Protein AF-A0A7U9RFG2-F1 (afdb_monomer)

Sequence (106 aa):
MTVNTYWKRFNRVKKEFIRRLYECQNMETQMYAVFLESYRWSTHIGRGTYSNIVAQNANSISEIAVMRGDSSLSSSLPYLNDSRSVEKKVQHTFDSFYKGDIGWEE

Mean predicted aligned error: 10.57 Å

pLDDT: mean 84.14, std 12.17, range [38.91, 97.69]

Nearest PDB structures (foldseek):
  5hxy-assembly5_E  TM=5.347E-01  e=1.274E+00  Thermoplasma acidophilum DSM 1728
  2uxx-assembly1_B  TM=3.636E-01  e=2.061E+00  Homo sapiens
  5l3b-assembly1_B  TM=3.137E-01  e=2.324E+00  Homo sapiens
  2xas-assembly1_B  TM=3.171E-01  e=2.784E+00  Homo sapiens

Solvent-accessible surface area (backbone atoms only — not comparable to full-atom values): 6283 Å² total; per-residue (Å²): 135,56,71,68,60,50,51,54,52,51,50,53,51,53,53,53,52,41,52,52,30,56,68,43,93,49,66,70,48,29,50,48,24,58,58,61,64,76,52,88,81,57,96,55,50,64,58,53,55,51,47,55,54,41,25,74,72,42,92,44,56,65,54,36,13,61,76,69,67,48,96,43,62,75,80,27,55,92,43,56,60,72,62,65,64,57,53,51,52,52,50,50,54,52,49,40,64,72,71,58,74,75,69,81,85,126

Radius of gyration: 21.76 Å; Cα contacts (8 Å, |Δi|>4): 53; chains: 1; bounding box: 64×28×46 Å

Secondary structure (DSSP, 8-state):
--HHHHHHHHHHHHHHHHHHHHHSS-HHHHHHHHHHHHS---TTHHHHHHHHHHHHH-SSHHHHHHHHT-SSGGGGGGG---THHHHHHHHHHHHHHHHT------

Structure (mmCIF, N/CA/C/O backbone):
data_AF-A0A7U9RFG2-F1
#
_entry.id   AF-A0A7U9RFG2-F1
#
loop_
_atom_site.group_PDB
_atom_site.id
_atom_site.type_symbol
_atom_site.label_atom_id
_atom_site.label_alt_id
_atom_site.label_comp_id
_atom_site.label_asym_id
_atom_site.label_entity_id
_atom_site.label_seq_id
_atom_site.pdbx_PDB_ins_code
_atom_site.Cartn_x
_atom_site.Cartn_y
_atom_site.Cartn_z
_atom_site.occupancy
_atom_site.B_iso_or_equiv
_atom_site.auth_seq_id
_atom_site.auth_comp_id
_atom_site.auth_asym_id
_atom_site.auth_atom_id
_atom_site.pdbx_PDB_model_num
ATOM 1 N N . MET A 1 1 ? -14.962 -17.664 -4.293 1.00 59.53 1 MET A N 1
ATOM 2 C CA . MET A 1 1 ? -15.221 -16.791 -3.120 1.00 59.53 1 MET A CA 1
ATOM 3 C C . MET A 1 1 ? -15.811 -15.484 -3.637 1.00 59.53 1 MET A C 1
ATOM 5 O O . MET A 1 1 ? -15.251 -14.944 -4.577 1.00 59.53 1 MET A O 1
ATOM 9 N N . THR A 1 2 ? -16.947 -15.008 -3.122 1.00 83.81 2 THR A N 1
ATOM 10 C CA . THR A 1 2 ? -17.579 -13.776 -3.639 1.00 83.81 2 THR A CA 1
ATOM 11 C C . THR A 1 2 ? -16.918 -12.522 -3.058 1.00 83.81 2 THR A C 1
ATOM 13 O O . THR A 1 2 ? -16.369 -12.563 -1.952 1.00 83.81 2 THR A O 1
ATOM 16 N N . VAL A 1 3 ? -17.008 -11.394 -3.775 1.00 74.44 3 VAL A N 1
ATOM 17 C CA . VAL A 1 3 ? -16.476 -10.086 -3.335 1.00 74.44 3 VAL A CA 1
ATOM 18 C C . VAL A 1 3 ? -17.025 -9.698 -1.958 1.00 74.44 3 VAL A C 1
ATOM 20 O O . VAL A 1 3 ? -16.274 -9.278 -1.082 1.00 74.44 3 VAL A O 1
ATOM 23 N N . ASN A 1 4 ? -18.319 -9.933 -1.722 1.00 81.31 4 ASN A N 1
ATOM 24 C CA . ASN A 1 4 ? -18.972 -9.631 -0.448 1.00 81.31 4 ASN A CA 1
ATOM 25 C C . ASN A 1 4 ? -18.402 -10.471 0.714 1.00 81.31 4 ASN A C 1
ATOM 27 O O . ASN A 1 4 ? -18.118 -9.949 1.791 1.00 81.31 4 ASN A O 1
ATOM 31 N N . THR A 1 5 ? -18.162 -11.769 0.502 1.00 86.69 5 THR A N 1
ATOM 32 C CA . THR A 1 5 ? -17.560 -12.633 1.532 1.00 86.69 5 THR A CA 1
ATOM 33 C C . THR A 1 5 ? -16.123 -12.215 1.849 1.00 86.69 5 THR A C 1
ATOM 35 O O . THR A 1 5 ? -15.735 -12.211 3.019 1.00 86.69 5 THR A O 1
ATOM 38 N N . TYR A 1 6 ? -15.342 -11.820 0.840 1.00 84.69 6 TYR A N 1
ATOM 39 C CA . TYR A 1 6 ? -13.986 -11.310 1.050 1.00 84.69 6 TYR A CA 1
ATOM 40 C C . TYR A 1 6 ? -13.984 -9.989 1.828 1.00 84.69 6 TYR A C 1
ATOM 42 O O . TYR A 1 6 ? -13.289 -9.872 2.834 1.00 84.69 6 TYR A O 1
ATOM 50 N N . TRP A 1 7 ? -14.836 -9.039 1.432 1.00 88.56 7 TRP A N 1
ATOM 51 C CA . TRP A 1 7 ? -15.011 -7.753 2.110 1.00 88.56 7 TRP A CA 1
ATOM 52 C C . TRP A 1 7 ? -15.395 -7.916 3.587 1.00 88.56 7 TRP A C 1
ATOM 54 O O . TRP A 1 7 ? -14.840 -7.248 4.461 1.00 88.56 7 TRP A O 1
ATOM 64 N N . LYS A 1 8 ? -16.303 -8.849 3.900 1.00 91.44 8 LYS A N 1
ATOM 65 C CA . LYS A 1 8 ? -16.682 -9.169 5.287 1.00 91.44 8 LYS A CA 1
ATOM 66 C C . LYS A 1 8 ? -15.500 -9.696 6.101 1.00 91.44 8 LYS A C 1
ATOM 68 O O . LYS A 1 8 ? -15.280 -9.239 7.222 1.00 91.44 8 LYS A O 1
ATOM 73 N N . ARG A 1 9 ? -14.723 -10.631 5.542 1.00 91.94 9 ARG A N 1
ATOM 74 C CA . ARG A 1 9 ? -13.523 -11.181 6.198 1.00 91.94 9 ARG A CA 1
ATOM 75 C C . ARG A 1 9 ? -12.464 -10.103 6.421 1.00 91.94 9 ARG A C 1
ATOM 77 O O . ARG A 1 9 ? -11.953 -9.991 7.530 1.00 91.94 9 ARG A O 1
ATOM 84 N N . PHE A 1 10 ? -12.204 -9.276 5.410 1.00 91.94 10 PHE A N 1
ATOM 85 C CA . PHE A 1 10 ? -11.283 -8.145 5.502 1.00 91.94 10 PHE A CA 1
ATOM 86 C C . PHE A 1 10 ? -11.681 -7.182 6.623 1.00 91.94 10 PHE A C 1
ATOM 88 O O . PHE A 1 10 ? -10.862 -6.867 7.480 1.00 91.94 10 PHE A O 1
ATOM 95 N N . ASN A 1 11 ? -12.954 -6.781 6.687 1.00 92.75 11 ASN A N 1
ATOM 96 C CA . ASN A 1 11 ? -13.425 -5.879 7.737 1.00 92.75 11 ASN A CA 1
ATOM 97 C C . ASN A 1 11 ? -13.332 -6.483 9.137 1.00 92.75 11 ASN A C 1
ATOM 99 O O . ASN A 1 11 ? -13.060 -5.756 10.088 1.00 92.75 11 ASN A O 1
ATOM 103 N N . ARG A 1 12 ? -13.534 -7.798 9.282 1.00 95.12 12 ARG A N 1
ATOM 104 C CA . ARG A 1 12 ? -13.329 -8.477 10.567 1.00 95.12 12 ARG A CA 1
ATOM 105 C C . ARG A 1 12 ? -11.876 -8.352 11.025 1.00 95.12 12 ARG A C 1
ATOM 107 O O . ARG A 1 12 ? -11.641 -7.993 12.172 1.00 95.12 12 ARG A O 1
ATOM 114 N N . VAL A 1 13 ? -10.924 -8.598 10.124 1.00 94.19 13 VAL A N 1
ATOM 115 C CA . VAL A 1 13 ? -9.490 -8.462 10.417 1.00 94.19 13 VAL A CA 1
ATOM 116 C C . VAL A 1 13 ? -9.122 -7.006 10.694 1.00 94.19 13 VAL A C 1
ATOM 118 O O . VAL A 1 13 ? -8.459 -6.748 11.691 1.00 94.19 13 VAL A O 1
ATOM 121 N N . LYS A 1 14 ? -9.603 -6.051 9.883 1.00 94.44 14 LYS A N 1
ATOM 122 C CA . LYS A 1 14 ? -9.396 -4.611 10.111 1.00 94.44 14 LYS A CA 1
ATOM 123 C C . LYS A 1 14 ? -9.825 -4.214 11.523 1.00 94.44 14 LYS A C 1
ATOM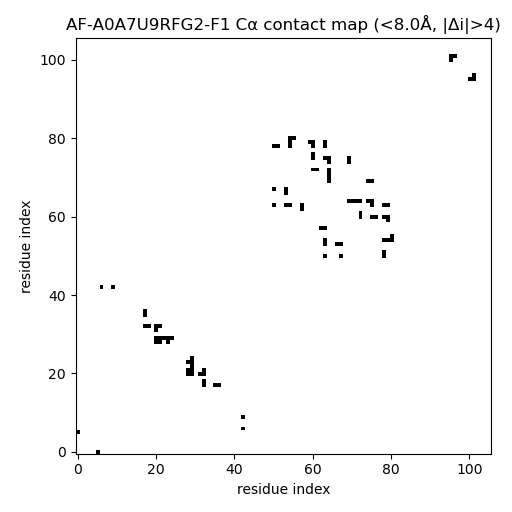 125 O O . LYS A 1 14 ? -9.046 -3.602 12.242 1.00 94.44 14 LYS A O 1
ATOM 130 N N . LYS A 1 15 ? -11.057 -4.556 11.915 1.00 95.62 15 LYS A N 1
ATOM 131 C CA . LYS A 1 15 ? -11.601 -4.201 13.234 1.00 95.62 15 LYS A CA 1
ATOM 132 C C . LYS A 1 15 ? -10.755 -4.774 14.365 1.00 95.62 15 LYS A C 1
ATOM 134 O O . LYS A 1 15 ? -10.421 -4.054 15.294 1.00 95.62 15 LYS A O 1
ATOM 139 N N . GLU A 1 16 ? -10.385 -6.046 14.258 1.00 97.50 16 GLU A N 1
ATOM 140 C CA . GLU A 1 16 ? -9.565 -6.712 15.269 1.00 97.50 16 GLU A CA 1
ATOM 141 C C . GLU A 1 16 ? -8.149 -6.125 15.351 1.00 97.50 16 GLU A C 1
ATOM 143 O O . GLU A 1 16 ? -7.615 -5.955 16.441 1.00 97.50 16 GLU A O 1
ATOM 148 N N . PHE A 1 17 ? -7.554 -5.767 14.213 1.00 95.62 17 PHE A N 1
ATOM 149 C CA . PHE A 1 17 ? -6.253 -5.109 14.164 1.00 95.62 17 PHE A CA 1
ATOM 150 C C . PHE A 1 17 ? -6.280 -3.743 14.860 1.00 95.62 17 PHE A C 1
ATOM 152 O O . PHE A 1 17 ? -5.484 -3.513 15.764 1.00 95.62 17 PHE A O 1
ATOM 159 N N . ILE A 1 18 ? -7.232 -2.872 14.503 1.00 96.75 18 ILE A N 1
ATOM 160 C CA . ILE A 1 18 ? -7.391 -1.551 15.134 1.00 96.75 18 ILE A CA 1
ATOM 161 C C . ILE A 1 18 ? -7.663 -1.689 16.638 1.00 96.75 18 ILE A C 1
ATOM 163 O O . ILE A 1 18 ? -7.037 -0.995 17.434 1.00 96.75 18 ILE A O 1
ATOM 167 N N . ARG A 1 19 ? -8.531 -2.630 17.042 1.00 97.69 19 ARG A N 1
ATOM 168 C CA . ARG A 1 19 ? -8.808 -2.920 18.459 1.00 97.69 19 ARG A CA 1
ATOM 169 C C . ARG A 1 19 ? -7.524 -3.232 19.228 1.00 97.69 19 ARG A C 1
ATOM 171 O O . ARG A 1 19 ? -7.294 -2.657 20.283 1.00 97.69 19 ARG A O 1
ATOM 178 N N . ARG A 1 20 ? -6.664 -4.096 18.681 1.00 97.56 20 ARG A N 1
ATOM 179 C CA . ARG A 1 20 ? -5.387 -4.450 19.319 1.00 97.56 20 ARG A CA 1
ATOM 180 C C . ARG A 1 20 ? -4.435 -3.264 19.447 1.00 97.56 20 ARG A C 1
ATOM 182 O O . ARG A 1 20 ? -3.724 -3.197 20.440 1.00 97.56 20 ARG A O 1
ATOM 189 N N . LEU A 1 21 ? -4.430 -2.336 18.487 1.00 96.75 21 LEU A N 1
ATOM 190 C CA . LEU A 1 21 ? -3.616 -1.119 18.584 1.00 96.75 21 LEU A CA 1
ATOM 191 C C . LEU A 1 21 ? -4.080 -0.210 19.731 1.00 96.75 21 LEU A C 1
ATOM 193 O O . LEU A 1 21 ? -3.242 0.333 20.446 1.00 96.75 21 LEU A O 1
ATOM 197 N N . TYR A 1 22 ? -5.394 -0.087 19.950 1.00 97.19 22 TYR A N 1
ATOM 198 C CA . TYR A 1 22 ? -5.933 0.644 21.102 1.00 97.19 22 TYR A CA 1
ATOM 199 C C . TYR A 1 22 ? -5.594 -0.019 22.445 1.00 97.19 22 TYR A C 1
ATOM 201 O O . TYR A 1 22 ? -5.437 0.671 23.448 1.00 97.19 22 TYR A O 1
ATOM 209 N N . GLU A 1 23 ? -5.465 -1.346 22.475 1.00 97.00 23 GLU A N 1
ATOM 210 C CA . GLU A 1 23 ? -5.153 -2.111 23.693 1.00 97.00 23 GLU A CA 1
ATOM 211 C C . GLU A 1 23 ? -3.667 -2.102 24.067 1.00 97.00 23 GLU A C 1
ATOM 213 O O . GLU A 1 23 ? -3.301 -2.500 25.175 1.00 97.00 23 GLU A O 1
ATOM 218 N N . CYS A 1 24 ? -2.790 -1.639 23.176 1.00 95.62 24 CYS A N 1
ATOM 219 C CA . CYS A 1 24 ? -1.385 -1.451 23.502 1.00 95.62 24 CYS A CA 1
ATOM 220 C C . CYS A 1 24 ? -1.222 -0.348 24.559 1.00 95.62 24 CYS A C 1
ATOM 222 O O . CYS A 1 24 ? -1.827 0.712 24.462 1.00 95.62 24 CYS A O 1
ATOM 224 N N . GLN A 1 25 ? -0.343 -0.555 25.543 1.00 93.94 25 GLN A N 1
ATOM 225 C CA . GLN A 1 25 ? -0.056 0.446 26.587 1.00 93.94 25 GLN A CA 1
ATOM 226 C C . GLN A 1 25 ? 0.746 1.657 26.074 1.00 93.94 25 GLN A C 1
ATOM 228 O O . GLN A 1 25 ? 0.916 2.646 26.782 1.00 93.94 25 GLN A O 1
ATOM 233 N N . ASN A 1 26 ? 1.266 1.581 24.850 1.00 95.94 26 ASN A N 1
ATOM 234 C CA . ASN A 1 26 ? 2.064 2.628 24.234 1.00 95.94 26 ASN A CA 1
ATOM 235 C C . ASN A 1 26 ? 1.157 3.683 23.568 1.00 95.94 26 ASN A C 1
ATOM 237 O O . ASN A 1 26 ? 0.395 3.369 22.653 1.00 95.94 26 ASN A O 1
ATOM 241 N N . MET A 1 27 ? 1.282 4.941 24.002 1.00 94.81 27 MET A N 1
ATOM 242 C CA . MET A 1 27 ? 0.464 6.063 23.519 1.00 94.81 27 MET A CA 1
ATOM 243 C C . MET A 1 27 ? 0.616 6.320 22.013 1.00 94.81 27 MET A C 1
ATOM 245 O O . MET A 1 27 ? -0.370 6.594 21.334 1.00 94.81 27 MET A O 1
ATOM 249 N N . GLU A 1 28 ? 1.826 6.190 21.467 1.00 95.56 28 GLU A N 1
ATOM 250 C CA . GLU A 1 28 ? 2.075 6.372 20.032 1.00 95.56 28 GLU A CA 1
ATOM 251 C C . GLU A 1 28 ? 1.302 5.332 19.202 1.00 95.56 28 GLU A C 1
ATOM 253 O O . GLU A 1 28 ? 0.658 5.655 18.206 1.00 95.56 28 GLU A O 1
ATOM 258 N N . THR A 1 29 ? 1.270 4.084 19.670 1.00 95.62 29 THR A N 1
ATOM 259 C CA . THR A 1 29 ? 0.523 2.985 19.042 1.00 95.62 29 THR A CA 1
ATOM 260 C C . THR A 1 29 ? -0.984 3.241 19.075 1.00 95.62 29 THR A C 1
ATOM 262 O O . THR A 1 29 ? -1.676 3.016 18.081 1.00 95.62 29 THR A O 1
ATOM 265 N N . GLN A 1 30 ? -1.495 3.776 20.185 1.00 96.69 30 GLN A N 1
ATOM 266 C CA . GLN A 1 30 ? -2.897 4.180 20.290 1.00 96.69 30 GLN A CA 1
ATOM 267 C C . GLN A 1 30 ? -3.227 5.337 19.334 1.00 96.69 30 GLN A C 1
ATOM 269 O O . GLN A 1 30 ? -4.271 5.318 18.684 1.00 96.69 30 GLN A O 1
ATOM 274 N N . MET A 1 31 ? -2.329 6.316 19.173 1.00 95.62 31 MET A N 1
ATOM 275 C CA . MET A 1 31 ? -2.495 7.390 18.184 1.00 95.62 31 MET A CA 1
ATOM 276 C C . MET A 1 31 ? -2.533 6.849 16.751 1.00 95.62 31 MET A C 1
ATOM 278 O O . MET A 1 31 ? -3.361 7.293 15.950 1.00 95.62 31 MET A O 1
ATOM 282 N N . TYR A 1 32 ? -1.704 5.851 16.428 1.00 94.06 32 TYR A N 1
ATOM 283 C CA . TYR A 1 32 ? -1.799 5.155 15.144 1.00 94.06 32 TYR A CA 1
ATOM 284 C C . TYR A 1 32 ? -3.155 4.473 14.959 1.00 94.06 32 TYR A C 1
ATOM 286 O O . TYR A 1 32 ? -3.680 4.499 13.848 1.00 94.06 32 TYR A O 1
ATOM 294 N N . ALA A 1 33 ? -3.753 3.907 16.012 1.00 95.88 33 ALA A N 1
ATOM 295 C CA . ALA A 1 33 ? -5.093 3.325 15.938 1.00 95.88 33 ALA A CA 1
ATOM 296 C C . ALA A 1 33 ? -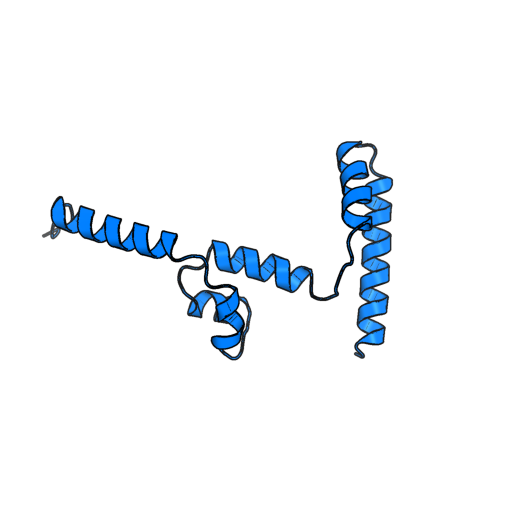6.135 4.367 15.498 1.00 95.88 33 ALA A C 1
ATOM 298 O O . ALA A 1 33 ? -6.848 4.128 14.522 1.00 95.88 33 ALA A O 1
ATOM 299 N N . VAL A 1 34 ? -6.145 5.543 16.141 1.00 95.50 34 VAL A N 1
ATOM 300 C CA . VAL A 1 34 ? -7.035 6.671 15.798 1.00 95.50 34 VAL A CA 1
ATOM 301 C C . VAL A 1 34 ? -6.833 7.102 14.349 1.00 95.50 34 VAL A C 1
ATOM 303 O O . VAL A 1 34 ? -7.790 7.211 13.576 1.00 95.50 34 VAL A O 1
ATOM 306 N N . PHE A 1 35 ? -5.575 7.316 13.961 1.00 93.88 35 PHE A N 1
ATOM 307 C CA . PHE A 1 35 ? -5.231 7.722 12.606 1.00 93.88 35 PHE A CA 1
ATOM 308 C C . PHE A 1 35 ? -5.730 6.695 11.591 1.00 93.88 35 PHE A C 1
ATOM 310 O O . PHE A 1 35 ? -6.494 7.036 10.693 1.00 93.88 35 PHE A O 1
ATOM 317 N N . LEU A 1 36 ? -5.363 5.427 11.756 1.00 91.56 36 LEU A N 1
ATOM 318 C CA . LEU A 1 36 ? -5.696 4.354 10.825 1.00 91.56 36 LEU A CA 1
ATOM 319 C C . LEU A 1 36 ? -7.201 4.071 10.745 1.00 91.56 36 LEU A C 1
ATOM 321 O O . LEU A 1 36 ? -7.697 3.719 9.669 1.00 91.56 36 LEU A O 1
ATOM 325 N N . GLU A 1 37 ? -7.931 4.227 11.849 1.00 94.31 37 GLU A N 1
ATOM 326 C CA . GLU A 1 37 ? -9.383 4.068 11.895 1.00 94.31 37 GLU A CA 1
ATOM 327 C C . GLU A 1 37 ? -10.112 5.138 11.074 1.00 94.31 37 GLU A C 1
ATOM 329 O O . GLU A 1 37 ? -11.067 4.805 10.365 1.00 94.31 37 GLU A O 1
ATOM 334 N N . SER A 1 38 ? -9.620 6.382 11.101 1.00 92.81 38 SER A N 1
ATOM 335 C CA . SER A 1 38 ? -10.218 7.518 10.383 1.00 92.81 38 SER A CA 1
ATOM 336 C C . SER A 1 38 ? -10.216 7.366 8.853 1.00 92.81 38 SER A C 1
ATOM 338 O O . SER A 1 38 ? -11.043 7.968 8.166 1.00 92.81 38 SER A O 1
ATOM 340 N N . TYR A 1 39 ? -9.335 6.526 8.294 1.00 89.38 39 TYR A N 1
ATOM 341 C CA . TYR A 1 39 ? -9.258 6.309 6.849 1.00 89.38 39 TYR A CA 1
ATOM 342 C C . TYR A 1 39 ? -10.234 5.244 6.348 1.00 89.38 39 TYR A C 1
ATOM 344 O O . TYR A 1 39 ? -10.476 4.188 6.952 1.00 89.38 39 TYR A O 1
ATOM 352 N N . ARG A 1 40 ? -10.712 5.455 5.117 1.00 88.62 40 ARG A N 1
ATOM 353 C CA . ARG A 1 40 ? -11.446 4.428 4.378 1.00 88.62 40 ARG A CA 1
ATOM 354 C C . ARG A 1 40 ? -10.473 3.385 3.835 1.00 88.62 40 ARG A C 1
ATOM 356 O O . ARG A 1 40 ? -9.658 3.673 2.966 1.00 88.62 40 ARG A O 1
ATOM 363 N N . TRP A 1 41 ? -10.585 2.154 4.325 1.00 89.31 41 TRP A N 1
ATOM 364 C CA . TRP A 1 41 ? -9.760 1.043 3.851 1.00 89.31 41 TRP A CA 1
ATOM 365 C C . TRP A 1 41 ? -10.441 0.370 2.667 1.00 89.31 41 TRP A C 1
ATOM 367 O O . T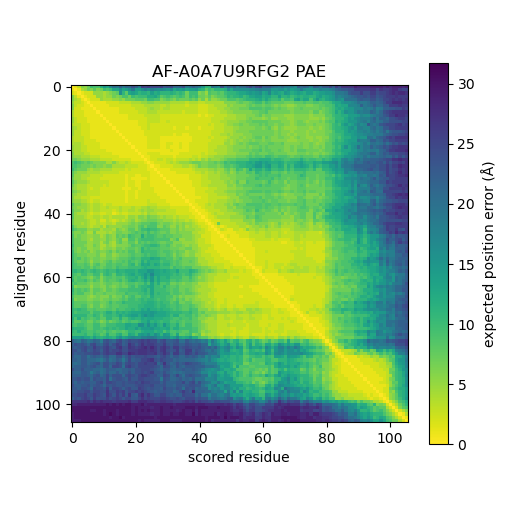RP A 1 41 ? -11.661 0.204 2.664 1.00 89.31 41 TRP A O 1
ATOM 377 N N . SER A 1 42 ? -9.652 -0.057 1.687 1.00 87.19 42 SER A N 1
ATOM 378 C CA . SER A 1 42 ? -10.109 -0.960 0.636 1.00 87.19 42 SER A CA 1
ATOM 379 C C . SER A 1 42 ? -9.420 -2.310 0.788 1.00 87.19 42 SER A C 1
ATOM 381 O O . SER A 1 42 ? -8.324 -2.412 1.337 1.00 87.19 42 SER A O 1
ATOM 383 N N . THR A 1 43 ? -10.024 -3.355 0.238 1.00 85.31 43 THR A N 1
ATOM 384 C CA . THR A 1 43 ? -9.405 -4.682 0.152 1.00 85.31 43 THR A CA 1
ATOM 385 C C . THR A 1 43 ? -8.117 -4.699 -0.672 1.00 85.31 43 THR A C 1
ATOM 387 O O . THR A 1 43 ? -7.334 -5.636 -0.565 1.00 85.31 43 THR A O 1
ATOM 390 N N . HIS A 1 44 ? -7.879 -3.663 -1.480 1.00 82.56 44 HIS A N 1
ATOM 391 C CA . HIS A 1 44 ? -6.677 -3.510 -2.295 1.00 82.56 44 HIS A CA 1
ATOM 392 C C . HIS A 1 44 ? -5.579 -2.691 -1.606 1.00 82.56 44 HIS A C 1
ATOM 394 O O . HIS A 1 44 ? -4.566 -2.408 -2.241 1.00 82.56 44 HIS A O 1
ATOM 400 N N . ILE A 1 45 ? -5.740 -2.334 -0.324 1.00 81.81 45 ILE A N 1
ATOM 401 C CA . ILE A 1 45 ? -4.745 -1.557 0.429 1.00 81.81 45 ILE A CA 1
ATOM 402 C C . ILE A 1 45 ? -3.359 -2.216 0.391 1.00 81.81 45 ILE A C 1
ATOM 404 O O . ILE A 1 45 ? -2.385 -1.561 0.040 1.00 81.81 4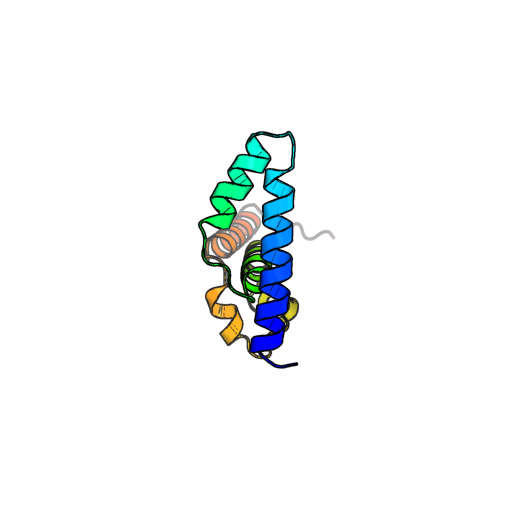5 ILE A O 1
ATOM 408 N N . GLY A 1 46 ? -3.290 -3.535 0.610 1.00 80.00 46 GLY A N 1
ATOM 409 C CA . GLY A 1 46 ? -2.035 -4.287 0.556 1.00 80.00 46 GLY A CA 1
ATOM 410 C C . GLY A 1 46 ? -1.402 -4.285 -0.834 1.00 80.00 46 GLY A C 1
ATOM 411 O O . GLY A 1 46 ? -0.194 -4.103 -0.951 1.00 80.00 46 GLY A O 1
ATOM 412 N N . ARG A 1 47 ? -2.211 -4.395 -1.901 1.00 82.69 47 ARG A N 1
ATOM 413 C CA . ARG A 1 47 ? -1.706 -4.303 -3.280 1.00 82.69 47 ARG A CA 1
ATOM 414 C C . ARG A 1 47 ? -1.131 -2.916 -3.550 1.00 82.69 47 ARG A C 1
ATOM 416 O O . ARG A 1 47 ? -0.061 -2.829 -4.139 1.00 82.69 47 ARG A O 1
ATOM 423 N N . GLY A 1 48 ? -1.804 -1.852 -3.110 1.00 82.38 48 GLY A N 1
ATOM 424 C CA . GLY A 1 48 ? -1.316 -0.478 -3.243 1.00 82.38 48 GLY A CA 1
ATOM 425 C C . GLY A 1 48 ? 0.027 -0.272 -2.542 1.00 82.38 48 GLY A C 1
ATOM 426 O O . GLY A 1 48 ? 0.992 0.127 -3.188 1.00 82.38 48 GLY A O 1
ATOM 427 N N . THR A 1 49 ? 0.109 -0.628 -1.256 1.00 81.56 49 THR A N 1
ATOM 428 C CA . THR A 1 49 ? 1.345 -0.531 -0.465 1.00 81.56 49 THR A CA 1
ATOM 429 C C . THR A 1 49 ? 2.483 -1.336 -1.088 1.00 81.56 49 THR A C 1
ATOM 431 O O . THR A 1 49 ? 3.557 -0.789 -1.320 1.00 81.56 49 THR A O 1
ATOM 434 N N . TYR A 1 50 ? 2.238 -2.603 -1.431 1.00 86.44 50 TYR A N 1
ATOM 435 C CA . TYR A 1 50 ? 3.229 -3.466 -2.074 1.00 86.44 50 TYR A CA 1
ATOM 436 C C . TYR A 1 50 ? 3.741 -2.870 -3.388 1.00 86.44 50 TYR A C 1
ATOM 438 O O . TYR A 1 50 ? 4.941 -2.816 -3.628 1.00 86.44 50 TYR A O 1
ATOM 446 N N . SER A 1 51 ? 2.832 -2.366 -4.221 1.00 85.38 51 SER A N 1
ATOM 447 C CA . SER A 1 51 ? 3.185 -1.818 -5.531 1.00 85.38 51 SER A CA 1
ATOM 448 C C . SER A 1 51 ? 4.035 -0.562 -5.430 1.00 85.38 51 SER A C 1
ATOM 450 O O . SER A 1 51 ? 4.958 -0.401 -6.219 1.00 85.38 51 SER A O 1
ATOM 452 N N . ASN A 1 52 ? 3.763 0.296 -4.446 1.00 83.31 52 ASN A N 1
ATOM 453 C CA . ASN A 1 52 ? 4.582 1.477 -4.190 1.00 83.31 52 ASN A CA 1
ATOM 454 C C . ASN A 1 52 ? 5.984 1.095 -3.695 1.00 83.31 52 ASN A C 1
ATOM 456 O O . ASN A 1 52 ? 6.961 1.704 -4.114 1.00 83.31 52 ASN A O 1
ATOM 460 N N . ILE A 1 53 ? 6.101 0.064 -2.851 1.00 84.94 53 ILE A N 1
ATOM 461 C CA . ILE A 1 53 ? 7.407 -0.450 -2.411 1.00 84.94 53 ILE A CA 1
ATOM 462 C C . ILE A 1 53 ? 8.185 -1.012 -3.605 1.00 84.94 53 ILE A C 1
ATOM 464 O O . ILE A 1 53 ? 9.347 -0.66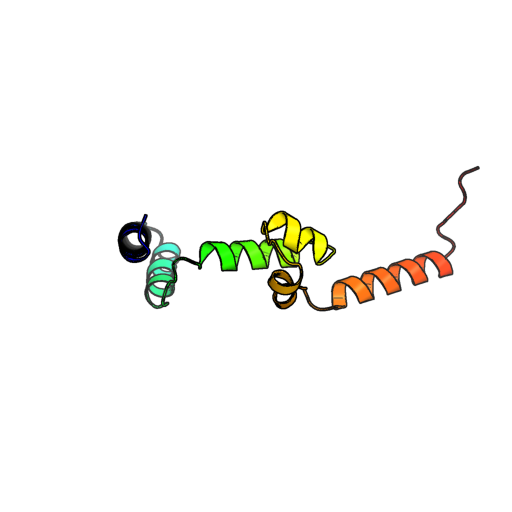6 -3.796 1.00 84.94 53 ILE A O 1
ATOM 468 N N . VAL A 1 54 ? 7.549 -1.836 -4.442 1.00 86.56 54 VAL A N 1
ATOM 469 C CA . VAL A 1 54 ? 8.171 -2.372 -5.663 1.00 86.56 54 VAL A CA 1
ATOM 470 C C . VAL A 1 54 ? 8.619 -1.238 -6.583 1.00 86.56 54 VAL A C 1
ATOM 472 O O . VAL A 1 54 ? 9.764 -1.233 -7.017 1.00 86.56 54 VAL A O 1
ATOM 475 N N . ALA A 1 55 ? 7.766 -0.241 -6.821 1.00 86.12 55 ALA A N 1
ATOM 476 C CA . ALA A 1 55 ? 8.076 0.927 -7.647 1.00 86.12 55 ALA A CA 1
ATOM 477 C C . ALA A 1 55 ? 9.318 1.699 -7.182 1.00 86.12 55 ALA A C 1
ATOM 479 O O . ALA A 1 55 ? 10.085 2.198 -8.000 1.00 86.12 55 ALA A O 1
ATOM 480 N N . GLN A 1 56 ? 9.515 1.812 -5.868 1.00 82.69 56 GLN A N 1
ATOM 481 C CA . GLN A 1 56 ? 10.657 2.518 -5.288 1.00 82.69 56 GLN A CA 1
ATOM 482 C C . GLN A 1 56 ? 11.980 1.762 -5.452 1.00 82.69 56 GLN A C 1
ATOM 484 O O . GLN A 1 56 ? 13.031 2.395 -5.452 1.00 82.69 56 GLN A O 1
ATOM 489 N N . ASN A 1 57 ? 11.932 0.434 -5.578 1.00 83.19 57 ASN A N 1
ATOM 490 C CA . ASN A 1 57 ? 13.117 -0.428 -5.583 1.00 83.19 57 ASN A CA 1
ATOM 491 C C . ASN A 1 57 ? 13.432 -1.029 -6.961 1.00 83.19 57 ASN A C 1
ATOM 493 O O . ASN A 1 57 ? 14.552 -1.476 -7.194 1.00 83.19 57 ASN A O 1
ATOM 497 N N . ALA A 1 58 ? 12.457 -1.063 -7.865 1.00 84.88 58 ALA A N 1
ATOM 498 C CA . ALA A 1 58 ? 12.625 -1.587 -9.209 1.00 84.88 58 ALA A CA 1
ATOM 499 C C . ALA A 1 58 ? 13.330 -0.576 -10.121 1.00 84.88 58 ALA A C 1
ATOM 501 O O . ALA A 1 58 ? 13.115 0.635 -10.048 1.00 84.88 58 ALA A O 1
ATOM 502 N N . ASN A 1 59 ? 14.151 -1.092 -11.030 1.00 81.56 59 ASN A N 1
ATOM 503 C CA . ASN A 1 59 ? 14.925 -0.294 -11.977 1.00 81.56 59 ASN A CA 1
ATOM 504 C C . ASN A 1 59 ? 14.223 -0.120 -13.324 1.00 81.56 59 ASN A C 1
ATOM 506 O O . ASN A 1 59 ? 14.637 0.715 -14.127 1.00 81.56 59 ASN A O 1
ATOM 510 N N . SER A 1 60 ? 13.187 -0.916 -13.587 1.00 84.44 60 SER A N 1
ATOM 511 C CA . SER A 1 60 ? 12.446 -0.891 -14.842 1.00 84.44 60 SER A CA 1
ATOM 512 C C . SER A 1 60 ? 10.974 -1.237 -14.640 1.00 84.44 60 SER A C 1
ATOM 514 O O . SER A 1 60 ? 10.592 -1.931 -13.698 1.00 84.44 60 SER A O 1
ATOM 516 N N . ILE A 1 61 ? 10.132 -0.800 -15.576 1.00 87.62 61 ILE A N 1
ATOM 517 C CA . ILE A 1 61 ? 8.705 -1.143 -15.587 1.00 87.62 61 ILE A CA 1
ATOM 518 C C . ILE A 1 61 ? 8.457 -2.655 -15.726 1.00 87.62 61 ILE A C 1
ATOM 520 O O . ILE A 1 61 ? 7.461 -3.168 -15.221 1.00 87.62 61 ILE A O 1
ATOM 524 N N . SER A 1 62 ? 9.376 -3.376 -16.372 1.00 89.75 62 SER A N 1
ATOM 525 C CA . SER A 1 62 ? 9.307 -4.829 -16.540 1.00 89.75 62 SER A CA 1
ATOM 526 C C . SER A 1 62 ? 9.488 -5.557 -15.213 1.00 89.75 62 SER A C 1
ATOM 528 O O . SER A 1 62 ? 8.709 -6.454 -14.905 1.00 89.75 62 SER A O 1
ATOM 530 N N . GLU A 1 63 ? 10.451 -5.132 -14.391 1.00 89.56 63 GLU A N 1
ATOM 531 C CA . GLU A 1 63 ? 10.621 -5.657 -13.029 1.00 89.56 63 GLU A CA 1
ATOM 532 C C . GLU A 1 63 ? 9.377 -5.391 -12.176 1.00 89.56 63 GLU A C 1
ATOM 534 O O . GLU A 1 63 ? 8.899 -6.290 -11.485 1.00 89.56 63 GLU A O 1
ATOM 539 N N . ILE A 1 64 ? 8.803 -4.186 -12.278 1.00 89.81 64 ILE A N 1
ATOM 540 C CA . ILE A 1 64 ? 7.561 -3.829 -11.580 1.00 89.81 64 ILE A CA 1
ATOM 541 C C . ILE A 1 64 ? 6.425 -4.781 -11.979 1.00 89.81 64 ILE A C 1
ATOM 543 O O . ILE A 1 64 ? 5.731 -5.309 -11.106 1.00 89.81 64 ILE A O 1
ATOM 547 N N . ALA A 1 65 ? 6.255 -5.034 -13.279 1.00 91.12 65 ALA A N 1
ATOM 548 C CA . ALA A 1 65 ? 5.207 -5.910 -13.795 1.00 91.12 65 ALA A CA 1
ATOM 549 C C . ALA A 1 65 ? 5.388 -7.367 -13.352 1.00 91.12 65 ALA A C 1
ATOM 551 O O . ALA A 1 65 ? 4.420 -7.986 -12.907 1.00 91.12 65 ALA A O 1
ATOM 552 N N . VAL A 1 66 ? 6.618 -7.889 -13.402 1.00 92.88 66 VAL A N 1
ATOM 553 C CA . VAL A 1 66 ? 6.945 -9.247 -12.937 1.00 92.88 66 VAL A CA 1
ATOM 554 C C . VAL A 1 66 ? 6.648 -9.393 -11.446 1.00 92.88 66 VAL A C 1
ATOM 556 O O . VAL A 1 66 ? 5.928 -10.308 -11.054 1.00 92.88 66 VAL A O 1
ATOM 559 N N . MET A 1 67 ? 7.126 -8.463 -10.616 1.00 89.81 67 MET A N 1
ATOM 560 C CA . MET A 1 67 ? 6.941 -8.521 -9.161 1.00 89.81 67 MET A CA 1
ATOM 561 C C . MET A 1 67 ? 5.467 -8.387 -8.758 1.00 89.81 67 MET A C 1
ATOM 563 O O . MET A 1 67 ? 5.000 -9.051 -7.836 1.00 89.81 67 MET A O 1
ATOM 567 N N . ARG A 1 68 ? 4.688 -7.575 -9.478 1.00 89.88 68 ARG A N 1
ATOM 568 C CA . ARG A 1 68 ? 3.239 -7.445 -9.258 1.00 89.88 68 ARG A CA 1
ATOM 569 C C . ARG A 1 68 ? 2.407 -8.585 -9.844 1.00 89.88 68 ARG A C 1
ATOM 571 O O . ARG A 1 68 ? 1.219 -8.661 -9.526 1.00 89.88 68 ARG A O 1
ATOM 578 N N . GLY A 1 69 ? 2.996 -9.435 -10.686 1.00 90.06 69 GLY A N 1
ATOM 579 C CA . GLY A 1 69 ? 2.275 -10.457 -11.443 1.00 90.06 69 GLY A CA 1
ATOM 580 C C . GLY A 1 69 ? 1.278 -9.865 -12.446 1.00 90.06 69 GLY A C 1
ATOM 581 O O . GLY A 1 69 ? 0.221 -10.449 -12.678 1.00 90.06 69 GLY A O 1
ATOM 582 N N . ASP A 1 70 ? 1.570 -8.683 -12.996 1.00 90.81 70 ASP A N 1
ATOM 583 C CA . ASP A 1 70 ? 0.703 -8.031 -13.975 1.00 90.81 70 ASP A CA 1
ATOM 584 C C . ASP A 1 70 ? 0.830 -8.733 -15.341 1.00 90.81 70 ASP A C 1
ATOM 586 O O . ASP A 1 70 ? 1.923 -8.893 -15.878 1.00 90.81 70 ASP A O 1
ATOM 590 N N . SER A 1 71 ? -0.298 -9.089 -15.958 1.00 89.25 71 SER A N 1
ATOM 591 C CA . SER A 1 71 ? -0.337 -9.694 -17.303 1.00 89.25 71 SER A CA 1
ATOM 592 C C . SER A 1 71 ? -0.086 -8.693 -18.436 1.00 89.25 71 SER A C 1
ATOM 594 O O . SER A 1 71 ? 0.065 -9.086 -19.589 1.00 89.25 71 SER A O 1
ATOM 596 N N . SER A 1 72 ? -0.061 -7.397 -18.122 1.00 90.38 72 SER A N 1
ATOM 597 C CA . SER A 1 72 ? 0.250 -6.325 -19.063 1.00 90.38 72 SER A CA 1
ATOM 598 C C . SER A 1 72 ? 1.105 -5.261 -18.393 1.00 90.38 72 SER A C 1
ATOM 600 O O . SER A 1 72 ? 0.767 -4.764 -17.315 1.00 90.38 72 SER A O 1
ATOM 602 N N . LEU A 1 73 ? 2.142 -4.824 -19.107 1.00 87.62 73 LEU A N 1
ATOM 603 C CA . LEU A 1 73 ? 3.022 -3.726 -18.712 1.00 87.62 73 LEU A CA 1
ATOM 604 C C . LEU A 1 73 ? 2.245 -2.425 -18.450 1.00 87.62 73 LEU A C 1
ATOM 606 O O . LEU A 1 73 ? 2.605 -1.646 -17.569 1.00 87.62 73 LEU A O 1
ATOM 610 N N . SER A 1 74 ? 1.128 -2.215 -19.159 1.00 87.88 74 SER A N 1
ATOM 611 C CA . SER A 1 74 ? 0.283 -1.029 -18.985 1.00 87.88 74 SER A CA 1
ATOM 612 C C . SER A 1 74 ? -0.290 -0.898 -17.571 1.00 87.88 74 SER A C 1
ATOM 614 O O . SER A 1 74 ? -0.480 0.214 -17.085 1.00 87.88 74 SER A O 1
ATOM 616 N N . SER A 1 75 ? -0.497 -2.016 -16.868 1.00 86.94 75 SER A N 1
ATOM 617 C CA . SER A 1 75 ? -0.986 -2.023 -15.479 1.00 86.94 75 SER A CA 1
ATOM 618 C C . SER A 1 75 ? 0.062 -1.537 -14.470 1.00 86.94 75 SER A C 1
ATOM 620 O O . SER A 1 75 ? -0.282 -1.171 -13.340 1.00 86.94 75 SER A O 1
ATOM 622 N N . SER A 1 76 ? 1.333 -1.515 -14.879 1.00 88.31 76 SER A N 1
ATOM 623 C CA . SER A 1 76 ? 2.479 -1.057 -14.093 1.00 88.31 76 SER A CA 1
ATOM 624 C C . SER A 1 76 ? 2.895 0.384 -14.407 1.00 88.31 76 SER A C 1
ATOM 626 O O . SER A 1 76 ? 3.633 0.971 -13.623 1.00 88.31 76 SER A O 1
ATOM 628 N N . LEU A 1 77 ? 2.371 0.993 -15.481 1.00 84.94 77 LEU A N 1
ATOM 629 C CA . LEU A 1 77 ? 2.660 2.388 -15.851 1.00 84.94 77 LEU A CA 1
ATOM 630 C C . LEU A 1 77 ? 2.432 3.401 -14.715 1.00 84.94 77 LEU A C 1
ATOM 632 O O . LEU A 1 77 ? 3.307 4.241 -14.523 1.00 84.94 77 LEU A O 1
ATOM 636 N N . PRO A 1 78 ? 1.345 3.328 -13.914 1.00 84.62 78 PRO A N 1
ATOM 637 C CA . PRO A 1 78 ? 1.130 4.278 -12.815 1.00 84.62 78 PRO A CA 1
ATOM 638 C C . PRO A 1 78 ? 2.191 4.216 -11.708 1.00 84.62 78 PRO A C 1
ATOM 640 O O . PRO A 1 78 ? 2.223 5.082 -10.841 1.00 84.62 78 PRO A O 1
ATOM 643 N N . TYR A 1 79 ? 3.010 3.164 -11.707 1.00 80.62 79 TYR A N 1
ATOM 644 C CA . TYR A 1 79 ? 4.023 2.873 -10.699 1.00 80.62 79 TYR A CA 1
ATOM 645 C C . TYR A 1 79 ? 5.442 3.081 -11.225 1.00 80.62 79 TYR A C 1
ATOM 647 O O . TYR A 1 79 ? 6.398 2.839 -10.496 1.00 80.62 79 TYR A O 1
ATOM 655 N N . LEU A 1 80 ? 5.605 3.512 -12.477 1.00 79.19 80 LEU A N 1
ATOM 656 C CA . LEU A 1 80 ? 6.910 3.914 -12.973 1.00 79.19 80 LEU A CA 1
ATOM 657 C C . LEU A 1 80 ? 7.348 5.158 -12.191 1.00 79.19 80 LEU A C 1
ATOM 659 O O . LEU A 1 80 ? 6.743 6.222 -12.313 1.00 79.19 80 LEU A O 1
ATOM 663 N N . ASN A 1 81 ? 8.349 4.989 -11.331 1.00 66.81 81 ASN A N 1
ATOM 664 C CA . ASN A 1 81 ? 8.826 6.059 -10.468 1.00 66.81 81 ASN A CA 1
ATOM 665 C C . ASN A 1 81 ? 9.496 7.163 -11.304 1.00 66.81 81 ASN A C 1
ATOM 667 O O . ASN A 1 81 ? 10.093 6.887 -12.346 1.00 66.81 81 ASN A O 1
ATOM 671 N N . ASP A 1 82 ? 9.371 8.402 -10.830 1.00 58.03 82 ASP A N 1
ATOM 672 C CA . ASP A 1 82 ? 9.804 9.623 -11.509 1.00 58.03 82 ASP A CA 1
ATOM 673 C C . ASP A 1 82 ? 11.257 9.511 -12.014 1.00 58.03 82 ASP A C 1
ATOM 675 O O . ASP A 1 82 ? 12.155 9.018 -11.321 1.00 58.03 82 A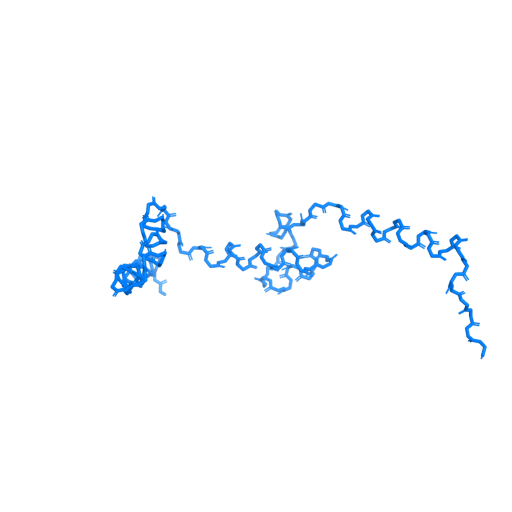SP A O 1
ATOM 679 N N . SER A 1 83 ? 11.477 9.972 -13.243 1.00 56.44 83 SER A N 1
ATOM 680 C CA . SER A 1 83 ? 12.660 9.789 -14.101 1.00 56.44 83 SER A CA 1
ATOM 681 C C . SER A 1 83 ? 13.997 10.236 -13.494 1.00 56.44 83 SER A C 1
ATOM 683 O O . SER A 1 83 ? 15.051 9.945 -14.058 1.00 56.44 83 SER A O 1
ATOM 685 N N . ARG A 1 84 ? 13.988 10.861 -12.313 1.00 58.09 84 ARG A N 1
ATOM 686 C CA . ARG A 1 84 ? 15.168 11.301 -11.554 1.00 58.09 84 ARG A CA 1
ATOM 687 C C . ARG A 1 84 ? 16.170 10.182 -11.253 1.00 58.09 84 ARG A C 1
ATOM 689 O O . ARG A 1 84 ? 17.365 10.449 -11.179 1.00 58.09 84 ARG A O 1
ATOM 696 N N . SER A 1 85 ? 15.721 8.935 -11.081 1.00 61.94 85 SER A N 1
ATOM 697 C CA . SER A 1 85 ? 16.639 7.789 -10.918 1.00 61.94 85 SER A CA 1
ATOM 698 C C . SER A 1 85 ? 17.383 7.469 -12.221 1.00 61.94 85 SER A C 1
ATOM 700 O O . SER A 1 85 ? 18.587 7.216 -12.211 1.00 61.94 85 SER A O 1
ATOM 702 N N . VAL A 1 86 ? 16.682 7.544 -13.356 1.00 64.94 86 VAL A N 1
ATOM 703 C CA . VAL A 1 86 ? 17.257 7.315 -14.689 1.00 64.94 86 VAL A CA 1
ATOM 704 C C . VAL A 1 86 ? 18.210 8.446 -15.058 1.00 64.94 86 VAL A C 1
ATOM 706 O O . VAL A 1 86 ? 19.331 8.178 -15.469 1.00 64.94 86 VAL A O 1
ATOM 709 N N . GLU A 1 87 ? 17.807 9.696 -14.838 1.00 66.56 87 GLU A N 1
ATOM 710 C CA . GLU A 1 87 ? 18.638 10.878 -15.081 1.00 66.56 87 GLU A CA 1
ATOM 711 C C . GLU A 1 87 ? 19.969 10.799 -14.324 1.00 66.56 87 GLU A C 1
ATOM 713 O O . GLU A 1 87 ? 21.031 10.957 -14.923 1.00 66.56 87 GLU A O 1
ATOM 718 N N . LYS A 1 88 ? 19.930 10.457 -13.029 1.00 73.19 88 LYS A N 1
ATOM 719 C CA . LYS A 1 88 ? 21.140 10.294 -12.212 1.00 73.19 88 LYS A CA 1
ATOM 720 C C . LYS A 1 88 ? 22.035 9.156 -12.693 1.00 73.19 88 LYS A C 1
ATOM 722 O O . LYS A 1 88 ? 23.252 9.305 -12.677 1.00 73.19 88 LYS A O 1
ATOM 727 N N . LYS A 1 89 ? 21.456 8.031 -13.125 1.00 71.94 89 LYS A N 1
ATOM 728 C CA . LYS A 1 89 ? 22.226 6.913 -13.696 1.00 71.94 89 LYS A CA 1
ATOM 729 C C . LYS A 1 89 ? 22.907 7.319 -14.998 1.00 71.94 89 LYS A C 1
ATOM 731 O O . LYS A 1 89 ? 24.085 7.039 -15.168 1.00 71.94 89 LYS A O 1
ATOM 736 N N . VAL A 1 90 ? 22.192 8.019 -15.876 1.00 78.19 90 VAL A N 1
ATOM 737 C CA . VAL A 1 90 ? 22.730 8.516 -17.149 1.00 78.19 90 VAL A CA 1
ATOM 738 C C . VAL A 1 90 ? 23.859 9.520 -16.907 1.00 78.19 90 VAL A C 1
ATOM 740 O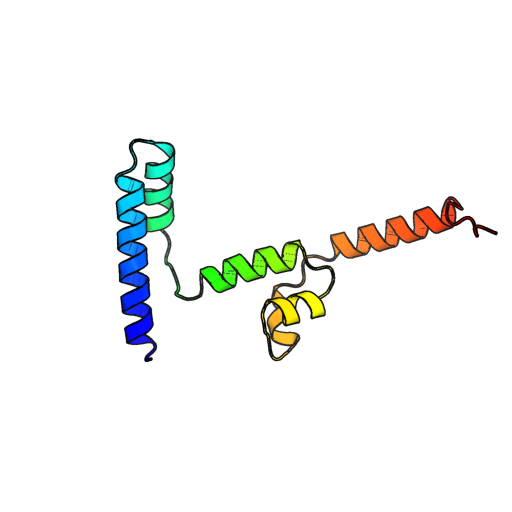 O . VAL A 1 90 ? 24.933 9.366 -17.480 1.00 78.19 90 VAL A O 1
ATOM 743 N N . GLN A 1 91 ? 23.657 10.494 -16.014 1.00 82.31 91 GLN A N 1
ATOM 744 C CA . GLN A 1 91 ? 24.698 11.447 -15.617 1.00 82.31 91 GLN A CA 1
ATOM 745 C C . GLN A 1 91 ? 25.920 10.736 -15.034 1.00 82.31 91 GLN A C 1
ATOM 747 O O . GLN A 1 91 ? 27.030 11.008 -15.469 1.00 82.31 91 GLN A O 1
ATOM 752 N N . HIS A 1 92 ? 25.725 9.782 -14.120 1.00 81.94 92 HIS A N 1
ATOM 753 C CA . HIS A 1 92 ? 26.821 8.996 -13.554 1.00 81.94 92 HIS A CA 1
ATOM 754 C C . HIS A 1 92 ? 27.600 8.239 -14.636 1.00 81.94 92 HIS A C 1
ATOM 756 O O . HIS A 1 92 ? 28.824 8.266 -14.637 1.00 81.94 92 HIS A O 1
ATOM 762 N N . THR A 1 93 ? 26.916 7.575 -15.570 1.00 83.25 93 THR A N 1
ATOM 763 C CA . THR A 1 93 ? 27.569 6.862 -16.676 1.00 83.25 93 THR A CA 1
ATOM 764 C C . THR A 1 93 ? 28.392 7.807 -17.554 1.00 83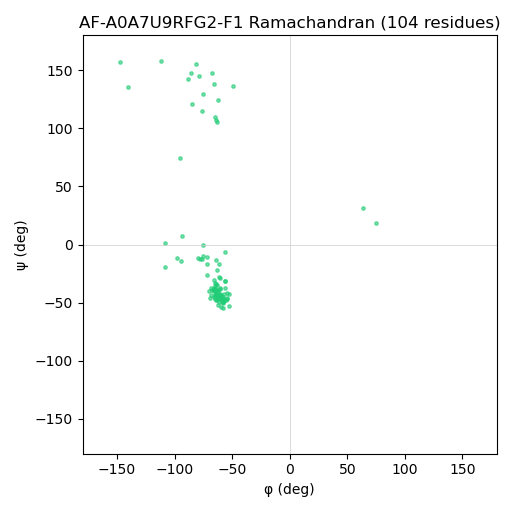.25 93 THR A C 1
ATOM 766 O O . THR A 1 93 ? 29.533 7.485 -17.8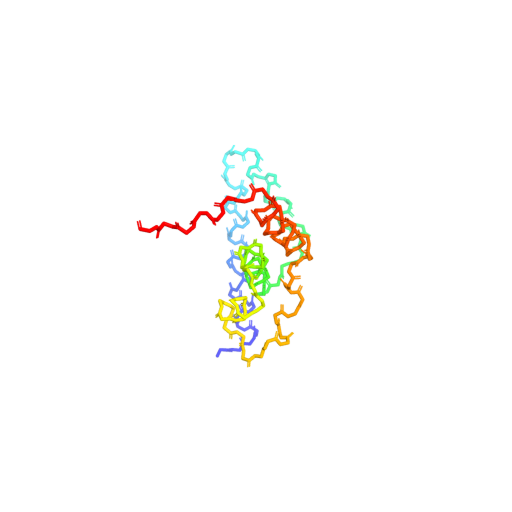78 1.00 83.25 93 THR A O 1
ATOM 769 N N . PHE A 1 94 ? 27.862 8.985 -17.899 1.00 87.38 94 PHE A N 1
ATOM 770 C CA . PHE A 1 94 ? 28.617 9.989 -18.656 1.00 87.38 94 PHE A CA 1
ATOM 771 C C . PHE A 1 94 ? 29.804 10.552 -17.871 1.00 87.38 94 PHE A C 1
ATOM 773 O O . PHE A 1 94 ? 30.882 10.707 -18.440 1.00 87.38 94 PHE A O 1
ATOM 780 N N . ASP A 1 95 ? 29.642 10.792 -16.571 1.00 87.00 95 ASP A N 1
ATOM 781 C CA . ASP A 1 95 ? 30.724 11.205 -15.678 1.00 87.00 95 ASP A CA 1
ATOM 782 C C . ASP A 1 95 ? 31.838 10.154 -15.620 1.00 87.00 95 ASP A C 1
ATOM 784 O O . ASP A 1 95 ? 33.012 10.510 -15.686 1.00 87.00 95 ASP A O 1
ATOM 788 N N . SER A 1 96 ? 31.491 8.866 -15.530 1.00 81.75 96 SER A N 1
ATOM 789 C CA . SER A 1 96 ? 32.459 7.762 -15.550 1.00 81.75 96 SER A CA 1
ATOM 790 C C . SER A 1 96 ? 33.203 7.675 -16.885 1.00 81.75 96 SER A C 1
ATOM 792 O O . SER A 1 96 ? 34.416 7.476 -16.890 1.00 81.75 96 SER A O 1
ATOM 794 N N . PHE A 1 97 ? 32.511 7.873 -18.016 1.00 81.69 97 PHE A N 1
ATOM 795 C CA . PHE A 1 97 ? 33.165 7.953 -19.327 1.00 81.69 97 PHE A CA 1
ATOM 796 C C . PHE A 1 97 ? 34.118 9.146 -19.419 1.00 81.69 97 PHE A C 1
ATOM 798 O O . PHE A 1 97 ? 35.230 9.003 -19.919 1.00 81.69 97 PHE A O 1
ATOM 805 N N . TYR A 1 98 ? 33.701 10.311 -18.923 1.00 81.69 98 TYR A N 1
ATOM 806 C CA . TYR A 1 98 ? 34.502 11.531 -18.962 1.00 81.69 98 TYR A CA 1
ATOM 807 C C . TYR A 1 98 ? 35.735 11.461 -18.048 1.00 81.69 98 TYR A C 1
ATOM 809 O O . TYR A 1 98 ? 36.799 11.953 -18.415 1.00 81.69 98 TYR A O 1
ATOM 817 N N . LYS A 1 99 ? 35.612 10.836 -16.870 1.00 84.94 99 LYS A N 1
ATOM 818 C CA . LYS A 1 99 ? 36.707 10.679 -15.897 1.00 84.94 99 LYS A CA 1
ATOM 819 C C . LYS A 1 99 ? 37.719 9.595 -16.283 1.00 84.94 99 LYS A C 1
ATOM 821 O O . LYS A 1 99 ? 38.801 9.570 -15.709 1.00 84.94 99 LYS A O 1
ATOM 826 N N . GLY A 1 100 ? 37.403 8.745 -17.264 1.00 72.69 100 GLY A N 1
ATOM 827 C CA . GLY A 1 100 ? 38.298 7.680 -17.727 1.00 72.69 100 GLY A CA 1
ATOM 828 C C . GLY A 1 100 ? 38.399 6.481 -16.775 1.00 72.69 100 GLY A C 1
ATOM 829 O O . GLY A 1 100 ? 39.332 5.697 -16.899 1.00 72.69 100 GLY A O 1
ATOM 830 N N . ASP A 1 101 ? 37.442 6.312 -15.854 1.00 60.28 101 ASP A N 1
ATOM 831 C CA . ASP A 1 101 ? 37.468 5.282 -14.796 1.00 60.28 101 ASP A CA 1
ATOM 832 C C . ASP A 1 101 ? 37.158 3.855 -15.293 1.00 60.28 101 ASP A C 1
ATOM 834 O O . ASP A 1 101 ? 37.159 2.906 -14.511 1.00 60.28 101 ASP A O 1
ATOM 838 N N . ILE A 1 102 ? 36.894 3.669 -16.590 1.00 58.25 102 ILE A N 1
ATOM 839 C CA . ILE A 1 102 ? 36.764 2.339 -17.198 1.00 58.25 102 ILE A CA 1
ATOM 840 C C . ILE A 1 102 ? 38.116 1.973 -17.806 1.00 58.25 102 ILE A C 1
ATOM 842 O O . ILE A 1 102 ? 38.326 2.056 -19.016 1.00 58.25 102 ILE A O 1
ATOM 846 N N . GLY A 1 103 ? 39.061 1.626 -16.934 1.00 54.91 103 GLY A N 1
ATOM 847 C CA . GLY A 1 103 ? 40.274 0.943 -17.355 1.00 54.91 103 GLY A CA 1
ATOM 848 C C . GLY A 1 103 ? 39.887 -0.408 -17.948 1.00 54.91 103 GLY A C 1
ATOM 849 O O . GLY A 1 103 ? 39.196 -1.195 -17.304 1.00 54.91 103 GLY A O 1
ATOM 850 N N . TRP A 1 104 ? 40.301 -0.667 -19.185 1.00 50.91 104 TRP A N 1
ATOM 851 C CA . TRP A 1 104 ? 40.380 -2.034 -19.679 1.00 50.91 104 TRP A CA 1
ATOM 852 C C . TRP A 1 104 ? 41.421 -2.737 -18.804 1.00 50.91 104 TRP A C 1
ATOM 854 O O . TRP A 1 104 ? 42.604 -2.422 -18.902 1.00 50.91 104 TRP A O 1
ATOM 864 N N . GLU A 1 105 ? 40.982 -3.596 -17.884 1.00 49.50 105 GLU A N 1
ATOM 865 C CA . GLU A 1 105 ? 41.893 -4.540 -17.236 1.00 49.50 105 GLU A CA 1
ATOM 866 C C . GLU A 1 105 ? 42.412 -5.487 -18.332 1.00 49.50 105 GLU A C 1
ATOM 868 O O . GLU A 1 105 ? 41.643 -6.281 -18.879 1.00 49.50 105 GLU A O 1
ATOM 873 N N . GLU A 1 106 ? 43.686 -5.316 -18.705 1.00 38.91 106 GLU A N 1
ATOM 874 C CA . GLU A 1 106 ? 44.487 -6.300 -19.454 1.00 38.91 106 GLU A CA 1
ATOM 875 C C . GLU A 1 106 ? 44.848 -7.505 -18.576 1.00 38.91 106 GLU A C 1
ATOM 877 O O . GLU A 1 106 ? 45.217 -7.297 -17.395 1.00 38.91 106 GLU A O 1
#

Foldseek 3Di:
DDPVVLVVVVVVVVVVVLVVQCVDPDPVSVVVSVVSVPDDDDPCPVVVVQLLVQLVPDPDLVSSCVSSVPPDSVVSVVSNPDCVVVVVVVVVVVVCVVVVVPDPPD